Protein AF-A0A9Q1HFE0-F1 (afdb_monomer)

Sequence (131 aa):
MSHVLTLSIISVISVDSGSVIQDVRLVNGTSQSSGRIEVLHKGEWGTVCEDGWNLTDSNVVCRQLGYPTALETYRHAFFGEGSGFIWSNELQCIGNESFLSECKQDESRDPVCNHQQDVGVRCGSKRINVC

Solvent-accessible surface area (backbone atoms only — not comparable to full-atom values): 7628 Å² total; per-residue (Å²): 136,80,87,83,88,90,78,89,82,81,78,79,81,74,76,71,85,60,97,50,53,75,46,76,50,64,42,72,36,97,46,94,50,22,15,21,41,31,38,30,42,96,91,40,66,18,29,30,37,42,65,68,59,50,60,42,48,40,22,14,52,20,37,55,74,67,19,82,30,42,74,47,70,41,50,64,15,72,44,48,63,72,66,80,56,66,47,38,62,27,56,61,43,90,45,80,51,63,41,70,58,71,31,50,70,41,82,91,48,77,61,94,74,58,47,63,30,21,23,24,37,33,34,38,76,58,83,75,78,82,126

pLDDT: mean 86.93, std 16.88, range [33.31, 98.75]

InterPro domains:
  IPR001190 SRCR domain [PF00530] (27-123)
  IPR001190 SRCR domain [PR00258] (24-40)
  IPR001190 SRCR domain [PR00258] (43-54)
  IPR001190 SRCR domain [PR00258] (58-68)
  IPR001190 SRCR domain [PR00258] (89-103)
  IPR001190 SRCR domain [PR00258] (112-124)
  IPR001190 SRCR domain [PS00420] (29-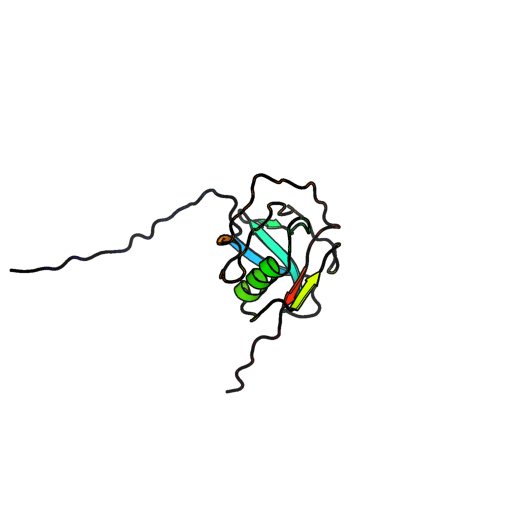66)
  IPR001190 SRCR domain [PS50287] (24-124)
  IPR001190 SRCR domain [SM00202] (24-124)
  IPR036772 SRCR-like domain superfamily [G3DSA:3.10.250.10] (19-130)
  IPR036772 SRCR-like domain superfamily [SSF56487] (22-125)

Radius of gyration: 17.64 Å; Cα contacts (8 Å, |Δi|>4): 279; chains: 1; bounding box: 52×59×27 Å

Secondary structure (DSSP, 8-state):
---------S-------S----EEEEEE-SSTTEEEEEEEETTEEEEEBSSS--HHHHHHHHHHTT-S-EEEEE-TTTT----S-EE-SEEE--S--SSGGGSEEETT------GGGB-EEEEPPP-----

Nearest PDB structures (foldseek):
  9fmu-assembly1_E  TM=9.465E-01  e=1.545E-12  Homo sapiens
  8h7j-assembly1_A  TM=9.502E-01  e=2.964E-12  Sus scrofa
  6k0l-assembly1_A  TM=9.405E-01  e=2.438E-12  Chlorocebus aethiops
  1by2-assembly1_A  TM=8.985E-01  e=2.602E-12  Homo sapiens
  6k0o-assembly2_B  TM=9.441E-01  e=8.975E-12  Homo sapiens

Mean predicted aligned error: 8.62 Å

Foldseek 3Di:
DDDDDDDDDPPPPPPVVDFAFPDWAAPLDPDRQKHFIWTQTPNDIDFEFQVLDDQLLVQLRCLLVVFRGWPDKDWQCPSHFDDDDYHQWHFQHPNPDNHSRPTDTDPVDRDDDDRSGGMMTGGDDRPPPPD

Organism: Holothuria leucospilota (NCBI:txid206669)

Structure (mmCIF, N/CA/C/O backbone):
data_AF-A0A9Q1HFE0-F1
#
_entry.id   AF-A0A9Q1HFE0-F1
#
loop_
_atom_site.group_PDB
_atom_site.id
_atom_site.type_symbol
_atom_site.label_atom_id
_atom_site.label_alt_id
_atom_site.label_comp_id
_atom_site.label_asym_id
_atom_site.label_entity_id
_atom_site.label_seq_id
_atom_site.pdbx_PDB_ins_code
_atom_site.Cartn_x
_atom_site.Cartn_y
_atom_site.Cartn_z
_atom_site.occupancy
_atom_site.B_iso_or_equiv
_atom_site.auth_seq_id
_atom_site.auth_comp_id
_atom_site.auth_asym_id
_atom_site.auth_atom_id
_atom_site.pdbx_PDB_model_num
ATOM 1 N N . MET A 1 1 ? -36.027 43.626 5.681 1.00 44.41 1 MET A N 1
ATOM 2 C CA . MET A 1 1 ? -36.523 42.251 5.466 1.00 44.41 1 MET A CA 1
ATOM 3 C C . MET A 1 1 ? -35.307 41.372 5.243 1.00 44.41 1 MET A C 1
ATOM 5 O O . MET A 1 1 ? -34.478 41.706 4.408 1.00 44.41 1 MET A O 1
ATOM 9 N N . SER A 1 2 ? -35.146 40.388 6.118 1.00 33.31 2 SER A N 1
ATOM 10 C CA . SER A 1 2 ? -33.976 39.522 6.302 1.00 33.31 2 SER A CA 1
ATOM 11 C C . SER A 1 2 ? -33.788 38.486 5.180 1.00 33.31 2 SER A C 1
ATOM 13 O O . SER A 1 2 ? -34.779 38.165 4.540 1.00 33.31 2 SER A O 1
ATOM 15 N N . HIS A 1 3 ? -32.538 37.990 5.035 1.00 41.69 3 HIS A N 1
ATOM 16 C CA . HIS A 1 3 ? -32.019 36.669 4.573 1.00 41.69 3 HIS A CA 1
ATOM 17 C C . HIS A 1 3 ? -32.814 35.856 3.511 1.00 41.69 3 HIS A C 1
ATOM 19 O O . HIS A 1 3 ? -34.029 35.790 3.558 1.00 41.69 3 HIS A O 1
ATOM 25 N N . VAL A 1 4 ? -32.205 35.148 2.542 1.00 47.53 4 VAL A N 1
ATOM 26 C CA . VAL A 1 4 ? -31.279 34.005 2.723 1.00 47.53 4 VAL A CA 1
ATOM 27 C C . VAL A 1 4 ? -30.390 33.766 1.479 1.00 47.53 4 VAL A C 1
ATOM 29 O O . VAL A 1 4 ? -30.822 33.957 0.346 1.00 47.53 4 VAL A O 1
ATOM 32 N N . LEU A 1 5 ? -29.160 33.301 1.729 1.00 44.12 5 LEU A N 1
ATOM 33 C CA . LEU A 1 5 ? -28.203 32.701 0.788 1.00 44.12 5 LEU A CA 1
ATOM 34 C C . LEU A 1 5 ? -28.730 31.387 0.180 1.00 44.12 5 LEU A C 1
ATOM 36 O O . LEU A 1 5 ? -29.346 30.597 0.890 1.00 44.12 5 LEU A O 1
ATOM 40 N N . THR A 1 6 ? -28.356 31.076 -1.065 1.00 55.06 6 THR A N 1
ATOM 41 C CA . THR A 1 6 ? -28.222 29.675 -1.505 1.00 55.06 6 THR A CA 1
ATOM 42 C C . THR A 1 6 ? -26.815 29.446 -2.056 1.00 55.06 6 TH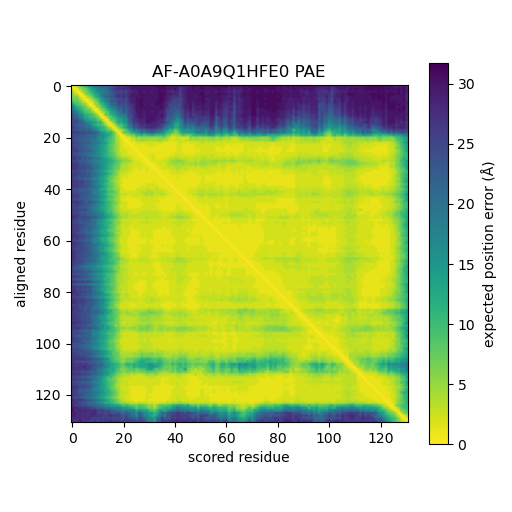R A C 1
ATOM 44 O O . THR A 1 6 ? -26.315 30.210 -2.878 1.00 55.06 6 THR A O 1
ATOM 47 N N . LEU A 1 7 ? -26.159 28.431 -1.495 1.00 42.31 7 LEU A N 1
ATOM 48 C CA . LEU A 1 7 ? -24.783 27.985 -1.705 1.00 42.31 7 LEU A CA 1
ATOM 49 C C . LEU A 1 7 ? -24.823 26.574 -2.321 1.00 42.31 7 LEU A C 1
ATOM 51 O O . LEU A 1 7 ? -25.670 25.777 -1.920 1.00 42.31 7 LEU A O 1
ATOM 55 N N . SER A 1 8 ? -23.833 26.288 -3.181 1.00 50.53 8 SER A N 1
ATOM 56 C CA . SER A 1 8 ? -23.361 24.957 -3.634 1.00 50.53 8 SER A CA 1
ATOM 57 C C . SER A 1 8 ? -24.241 24.277 -4.704 1.00 50.53 8 SER A C 1
ATOM 59 O O . SER A 1 8 ? -25.451 24.218 -4.560 1.00 50.53 8 SER A O 1
ATOM 61 N N . ILE A 1 9 ? -23.760 23.736 -5.832 1.00 55.91 9 ILE A N 1
ATOM 62 C CA . ILE A 1 9 ? -22.604 22.853 -6.070 1.00 55.91 9 ILE A CA 1
ATOM 63 C C . ILE A 1 9 ? -22.325 22.820 -7.594 1.00 55.91 9 ILE A C 1
ATOM 65 O O . ILE A 1 9 ? -23.065 22.188 -8.343 1.00 55.91 9 ILE A O 1
ATOM 69 N N . ILE A 1 10 ? -21.241 23.434 -8.068 1.00 58.56 10 ILE A N 1
ATOM 70 C CA . ILE A 1 10 ? -20.434 22.777 -9.105 1.00 58.56 10 ILE A CA 1
ATOM 71 C C . ILE A 1 10 ? -19.179 22.390 -8.357 1.00 58.56 10 ILE A C 1
ATOM 73 O O . ILE A 1 10 ? -18.370 23.239 -7.986 1.00 58.56 10 ILE A O 1
ATOM 77 N N . SER A 1 11 ? -19.127 21.114 -8.004 1.00 59.22 11 SER A N 1
ATOM 78 C CA . SER A 1 11 ? -18.005 20.469 -7.351 1.00 59.22 11 SER A CA 1
ATOM 79 C C . SER A 1 11 ? -16.721 20.903 -8.047 1.00 59.22 11 SER A C 1
ATOM 81 O O . SER A 1 11 ? -16.585 20.753 -9.261 1.00 59.22 11 SER A O 1
ATOM 83 N N . VAL A 1 12 ? -15.806 21.482 -7.276 1.00 50.84 12 VAL A N 1
ATOM 84 C CA . VAL A 1 12 ? -14.428 21.710 -7.690 1.00 50.84 12 VAL A CA 1
ATOM 85 C C . VAL A 1 12 ? -13.890 20.402 -8.267 1.00 50.84 12 VAL A C 1
ATOM 87 O O . VAL A 1 12 ? -13.732 19.419 -7.548 1.00 50.84 12 VAL A O 1
ATOM 90 N N . ILE A 1 13 ? -13.638 20.352 -9.576 1.00 53.91 13 ILE A N 1
ATOM 91 C CA . ILE A 1 13 ? -12.754 19.323 -10.118 1.00 53.91 13 ILE A CA 1
ATOM 92 C C . ILE A 1 13 ? -11.359 19.805 -9.738 1.00 53.91 13 ILE A C 1
ATOM 94 O O . ILE A 1 13 ? -10.657 20.429 -10.530 1.00 53.91 13 ILE A O 1
ATOM 98 N N . SER A 1 14 ? -10.995 19.614 -8.474 1.00 51.59 14 SER A N 1
ATOM 99 C CA . SER A 1 14 ? -9.604 19.683 -8.069 1.00 51.59 14 SER A CA 1
ATOM 100 C C . SER A 1 14 ? -8.928 18.500 -8.752 1.00 51.59 14 SER A C 1
ATOM 102 O O . SER A 1 14 ? -8.865 17.411 -8.191 1.00 51.59 14 SER A O 1
ATOM 104 N N . VAL A 1 15 ? -8.486 18.679 -10.001 1.00 50.88 15 VAL A N 1
ATOM 105 C CA . VAL A 1 15 ? -7.466 17.804 -10.583 1.00 50.88 15 VAL A CA 1
ATOM 106 C C . VAL A 1 15 ? -6.172 18.185 -9.884 1.00 50.88 15 VAL A C 1
ATOM 108 O O . VAL A 1 15 ? -5.349 18.933 -10.411 1.00 50.88 15 VAL A O 1
ATOM 111 N N . ASP A 1 16 ? -6.051 17.744 -8.635 1.00 50.41 16 ASP A N 1
ATOM 112 C CA . ASP A 1 16 ? -4.780 17.755 -7.945 1.00 50.41 16 ASP A CA 1
ATOM 113 C C . ASP A 1 16 ? -3.858 16.843 -8.753 1.00 50.41 16 ASP A C 1
ATOM 115 O O . ASP A 1 16 ? -4.031 15.629 -8.811 1.00 50.41 16 ASP A O 1
ATOM 119 N N . SER A 1 17 ? -2.938 17.459 -9.493 1.00 54.22 17 SER A N 1
ATOM 120 C CA . SER A 1 17 ? -1.971 16.760 -10.345 1.00 54.22 17 SER A CA 1
ATOM 121 C C . SER A 1 17 ? -0.815 16.175 -9.522 1.00 54.22 17 SER A C 1
ATOM 123 O O . SER A 1 17 ? 0.252 15.896 -10.070 1.00 54.22 17 SER A O 1
ATOM 125 N N . GLY A 1 18 ? -1.020 16.011 -8.212 1.00 57.91 18 GLY A N 1
ATOM 126 C CA . GLY A 1 18 ? -0.109 15.344 -7.302 1.00 57.91 18 GLY A CA 1
ATOM 127 C C . GLY A 1 18 ? -0.003 13.853 -7.604 1.00 57.91 18 GLY A C 1
ATOM 128 O O . GLY A 1 18 ? -0.824 13.253 -8.308 1.00 57.91 18 GLY A O 1
ATOM 129 N N . SER A 1 19 ? 1.046 13.232 -7.075 1.00 65.44 19 SER A N 1
ATOM 130 C CA . SER A 1 19 ? 1.187 11.786 -7.100 1.00 65.44 19 SER A CA 1
ATOM 131 C C . SER A 1 19 ? 0.090 11.179 -6.213 1.00 65.44 19 SER A C 1
ATOM 133 O O . SER A 1 19 ? 0.297 10.992 -5.027 1.00 65.44 19 SER A O 1
ATOM 135 N N . VAL A 1 20 ? -1.131 10.963 -6.708 1.00 82.38 20 VAL A N 1
ATOM 136 C CA . VAL A 1 20 ? -2.243 10.498 -5.853 1.00 82.38 20 VAL A CA 1
ATOM 137 C C . VAL A 1 20 ? -2.532 9.021 -6.101 1.00 82.38 20 VAL A C 1
ATOM 139 O O . VAL A 1 20 ? -2.732 8.605 -7.247 1.00 82.38 20 VAL A O 1
ATOM 142 N N . ILE A 1 21 ? -2.565 8.230 -5.026 1.00 89.38 21 ILE A N 1
ATOM 143 C CA . ILE A 1 21 ? -3.094 6.860 -5.035 1.00 89.38 21 ILE A CA 1
ATOM 144 C C . ILE A 1 21 ? -4.618 6.948 -5.154 1.00 89.38 21 ILE A C 1
ATOM 146 O O . ILE A 1 21 ? -5.280 7.488 -4.276 1.00 89.38 21 ILE A O 1
ATOM 150 N N . GLN A 1 22 ? -5.176 6.434 -6.245 1.00 92.94 22 GLN A N 1
ATOM 151 C CA . GLN A 1 22 ? -6.610 6.514 -6.543 1.00 92.94 22 GLN A CA 1
ATOM 152 C C . GLN A 1 22 ? -7.395 5.358 -5.927 1.00 92.94 22 GLN A C 1
ATOM 154 O O . GLN A 1 22 ? -8.542 5.536 -5.528 1.00 92.94 22 GLN A O 1
ATOM 159 N N . ASP A 1 23 ? -6.788 4.173 -5.868 1.00 96.00 23 ASP A N 1
ATOM 160 C CA . ASP A 1 23 ? -7.430 2.967 -5.353 1.00 96.00 23 ASP A CA 1
ATOM 161 C C . ASP A 1 23 ? -6.391 1.944 -4.876 1.00 96.00 23 ASP A C 1
ATOM 163 O O . ASP A 1 23 ? -5.197 2.080 -5.157 1.00 96.00 23 ASP A O 1
ATOM 167 N N . VAL A 1 24 ? -6.847 0.922 -4.151 1.00 97.69 24 VAL A N 1
ATOM 168 C CA . VAL A 1 24 ? -6.021 -0.153 -3.594 1.00 97.69 24 VAL A CA 1
ATOM 169 C C . VAL A 1 24 ? -6.706 -1.501 -3.796 1.00 97.69 24 VAL A C 1
ATOM 171 O O . VAL A 1 24 ? -7.920 -1.623 -3.647 1.00 97.69 24 VAL A O 1
ATOM 174 N N . ARG A 1 25 ? -5.926 -2.549 -4.072 1.00 98.12 25 ARG A N 1
ATOM 175 C CA . ARG A 1 25 ? -6.408 -3.938 -4.083 1.00 98.12 25 ARG A CA 1
ATOM 176 C C . ARG A 1 25 ? -5.393 -4.902 -3.477 1.00 98.12 25 ARG A C 1
ATOM 178 O O . ARG A 1 25 ? -4.205 -4.600 -3.404 1.00 98.12 25 ARG A O 1
ATOM 185 N N . LEU A 1 26 ? -5.878 -6.080 -3.079 1.00 98.50 26 LEU A N 1
ATOM 186 C CA . LEU A 1 26 ? -5.044 -7.192 -2.619 1.00 98.50 26 LEU A CA 1
ATOM 187 C C . LEU A 1 26 ? -5.014 -8.299 -3.672 1.00 98.50 26 LEU A C 1
ATOM 189 O O . LEU A 1 26 ? -6.063 -8.703 -4.178 1.00 98.50 26 LEU A O 1
ATOM 193 N N . VAL A 1 27 ? -3.819 -8.796 -3.990 1.00 98.50 27 VAL A N 1
ATOM 194 C CA . VAL A 1 27 ? -3.596 -9.824 -5.022 1.00 98.50 27 VAL A CA 1
ATOM 195 C C . VAL A 1 27 ? -2.810 -11.003 -4.442 1.00 98.50 27 VAL A C 1
ATOM 197 O O . VAL A 1 27 ? -2.008 -10.833 -3.530 1.00 98.50 27 VAL A O 1
ATOM 200 N N . ASN A 1 28 ? -3.040 -12.216 -4.959 1.00 97.94 28 ASN A N 1
ATOM 201 C CA . ASN A 1 28 ? -2.330 -13.451 -4.581 1.00 97.94 28 ASN A CA 1
ATOM 202 C C . ASN A 1 28 ? -2.433 -13.871 -3.099 1.00 97.94 28 ASN A C 1
ATOM 204 O O . ASN A 1 28 ? -1.642 -14.684 -2.621 1.00 97.94 28 ASN A O 1
ATOM 208 N N . GLY A 1 29 ? -3.418 -13.358 -2.362 1.00 96.56 29 GLY A N 1
ATOM 209 C CA . GLY A 1 29 ? -3.745 -13.855 -1.029 1.00 96.56 29 GLY A CA 1
ATOM 210 C C . GLY A 1 29 ? -4.545 -15.155 -1.049 1.00 96.56 29 GLY A C 1
ATOM 211 O O . GLY A 1 29 ? -5.226 -15.486 -2.019 1.00 96.56 29 GLY A O 1
ATOM 212 N N . THR A 1 30 ? -4.514 -15.881 0.068 1.00 93.94 30 THR A N 1
ATOM 213 C CA . THR A 1 30 ? -5.356 -17.071 0.289 1.00 93.94 30 THR A CA 1
ATOM 214 C C . THR A 1 30 ? -6.788 -16.720 0.703 1.00 93.94 30 THR A C 1
ATOM 216 O O . THR A 1 30 ? -7.656 -17.590 0.739 1.00 93.94 30 THR A O 1
ATOM 219 N N . SER A 1 31 ? -7.053 -15.451 1.021 1.00 93.94 31 SER A N 1
ATOM 220 C CA . SER A 1 31 ? -8.378 -14.920 1.325 1.00 93.94 31 SER A CA 1
ATOM 221 C C . SER A 1 31 ? -8.535 -13.520 0.732 1.00 93.94 31 SER A C 1
ATOM 223 O O . SER A 1 31 ? -7.566 -12.886 0.335 1.00 93.94 31 SER A O 1
ATOM 225 N N . GLN A 1 32 ? -9.763 -12.995 0.726 1.00 93.50 32 GLN A N 1
ATOM 226 C CA . GLN A 1 32 ? -10.021 -11.611 0.298 1.00 93.50 32 GLN A CA 1
ATOM 227 C C . GLN A 1 32 ? -9.372 -10.567 1.224 1.00 93.50 32 GLN A C 1
ATOM 229 O O . GLN A 1 32 ? -9.229 -9.411 0.847 1.00 93.50 32 GLN A O 1
ATOM 234 N N . SER A 1 33 ? -9.011 -10.965 2.449 1.00 96.75 33 SER A N 1
ATOM 235 C CA . SER A 1 33 ? -8.431 -10.090 3.467 1.00 96.75 33 SER A CA 1
ATOM 236 C C . SER A 1 33 ? -6.910 -10.197 3.535 1.00 96.75 33 SER A C 1
ATOM 238 O O . SER A 1 33 ? -6.327 -9.751 4.519 1.00 96.75 33 SER A O 1
ATOM 240 N N . SER A 1 34 ? -6.256 -10.835 2.568 1.00 98.19 34 SER A N 1
ATOM 241 C CA . SER A 1 34 ? -4.800 -10.896 2.502 1.00 98.19 34 SER A CA 1
ATOM 242 C C . SER A 1 34 ? -4.305 -10.799 1.066 1.00 98.19 34 SER A C 1
ATOM 244 O O . SER A 1 34 ? -5.055 -11.055 0.128 1.00 98.19 34 SER A O 1
ATOM 246 N N . GLY A 1 35 ? -3.046 -10.408 0.892 1.00 98.56 35 GLY A N 1
ATOM 247 C CA . GLY A 1 35 ? -2.393 -10.382 -0.414 1.00 98.56 35 GLY A CA 1
ATOM 248 C C . GLY A 1 35 ? -1.307 -9.320 -0.521 1.00 98.56 35 GLY A C 1
ATOM 249 O O . GLY A 1 35 ? -1.110 -8.517 0.395 1.00 98.56 35 GLY A O 1
ATOM 250 N N . ARG A 1 36 ? -0.616 -9.318 -1.664 1.00 98.75 36 ARG A N 1
ATOM 251 C CA . ARG A 1 36 ? 0.241 -8.217 -2.112 1.00 98.75 36 ARG A CA 1
ATOM 252 C C . ARG A 1 36 ? -0.614 -6.969 -2.283 1.00 98.75 36 ARG A C 1
ATOM 254 O O . ARG A 1 36 ? -1.714 -7.056 -2.831 1.00 98.75 36 ARG A O 1
ATOM 261 N N . ILE A 1 37 ? -0.104 -5.837 -1.821 1.00 98.62 37 ILE A N 1
ATOM 262 C CA . ILE A 1 37 ? -0.757 -4.544 -1.982 1.00 98.62 37 ILE A CA 1
ATOM 263 C C . ILE A 1 37 ? -0.426 -4.021 -3.377 1.00 98.62 37 ILE A C 1
ATOM 265 O O . ILE A 1 37 ? 0.741 -3.896 -3.743 1.00 98.62 37 ILE A O 1
ATOM 269 N N . GLU A 1 38 ? -1.464 -3.700 -4.139 1.00 98.56 38 GLU A N 1
ATOM 270 C CA . GLU A 1 38 ? -1.337 -2.967 -5.392 1.00 98.56 38 GLU A CA 1
ATOM 271 C C . GLU A 1 38 ? -2.131 -1.666 -5.307 1.00 98.56 38 G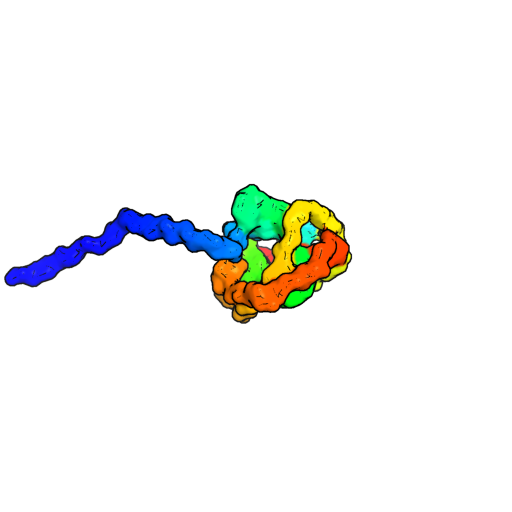LU A C 1
ATOM 273 O O . GLU A 1 38 ? -3.237 -1.640 -4.759 1.00 98.56 38 GLU A O 1
ATOM 278 N N . VAL A 1 39 ? -1.560 -0.594 -5.852 1.00 97.44 39 VAL A N 1
ATOM 279 C CA . VAL A 1 39 ? -2.136 0.754 -5.861 1.00 97.44 39 VAL A CA 1
ATOM 280 C C . VAL A 1 39 ? -2.434 1.186 -7.290 1.00 97.44 39 VAL A C 1
ATOM 282 O O . VAL A 1 39 ? -1.665 0.903 -8.211 1.00 97.44 39 VAL A O 1
ATOM 285 N N . LEU A 1 40 ? -3.558 1.872 -7.481 1.00 95.94 40 LEU A N 1
ATOM 286 C CA . LEU A 1 40 ? -3.910 2.493 -8.751 1.00 95.94 40 LEU A CA 1
ATOM 287 C C . LEU A 1 40 ? -3.353 3.917 -8.772 1.00 95.94 40 LEU A C 1
ATOM 289 O O . LEU A 1 40 ? -3.769 4.760 -7.978 1.00 95.94 40 LEU A O 1
ATOM 293 N N . HIS A 1 41 ? -2.447 4.208 -9.698 1.00 92.38 41 HIS A N 1
ATOM 294 C CA . HIS A 1 41 ? -1.904 5.545 -9.903 1.00 92.38 41 HIS A CA 1
ATOM 295 C C . HIS A 1 41 ? -1.937 5.892 -11.390 1.00 92.38 41 HIS A C 1
ATOM 297 O O . HIS A 1 41 ? -1.497 5.112 -12.226 1.00 92.38 41 HIS A O 1
ATOM 303 N N . LYS A 1 42 ? -2.498 7.060 -11.737 1.00 91.12 42 LYS A N 1
ATOM 304 C CA . LYS A 1 42 ? -2.631 7.532 -13.133 1.00 91.12 42 LYS A CA 1
ATOM 305 C C . LYS A 1 42 ? -3.275 6.503 -14.083 1.00 91.12 42 LYS A C 1
ATOM 307 O O . LYS A 1 42 ? -2.972 6.472 -15.270 1.00 91.12 42 LYS A O 1
ATOM 312 N N . GLY A 1 43 ? -4.207 5.700 -13.567 1.00 92.69 43 GLY A N 1
ATOM 313 C CA . GLY A 1 43 ? -4.923 4.682 -14.342 1.00 92.69 43 GLY A CA 1
ATOM 314 C C . GLY A 1 43 ? -4.175 3.358 -14.522 1.00 92.69 43 GLY A C 1
ATOM 315 O O . GLY A 1 43 ? -4.718 2.451 -15.149 1.00 92.69 43 GLY A O 1
ATOM 316 N N . GLU A 1 44 ? -2.979 3.213 -13.951 1.00 96.00 44 GLU A N 1
ATOM 317 C CA . GLU A 1 44 ? -2.195 1.980 -13.986 1.00 96.00 44 GLU A CA 1
ATOM 318 C C . GLU A 1 44 ? -2.119 1.351 -12.594 1.00 96.00 44 GLU A C 1
ATOM 320 O O . GLU A 1 44 ? -2.063 2.051 -11.581 1.00 96.00 44 GLU A O 1
ATOM 325 N N . TRP A 1 45 ? -2.136 0.020 -12.539 1.00 97.94 45 TRP A N 1
ATOM 326 C CA . TRP A 1 45 ? -1.888 -0.724 -11.306 1.00 97.94 45 TRP A CA 1
ATOM 327 C C . TRP A 1 45 ? -0.394 -0.986 -11.162 1.00 97.94 45 TRP A C 1
ATOM 329 O O . TRP A 1 45 ? 0.252 -1.426 -12.114 1.00 97.94 45 TRP A O 1
ATOM 339 N N . GLY A 1 46 ? 0.125 -0.749 -9.966 1.00 97.56 46 GLY A N 1
ATOM 340 C CA . GLY A 1 46 ? 1.508 -1.028 -9.601 1.00 97.56 46 GLY A CA 1
ATOM 341 C C . GLY A 1 46 ? 1.599 -1.591 -8.194 1.00 97.56 46 GLY A C 1
ATOM 342 O O . GLY A 1 46 ? 0.600 -1.673 -7.473 1.00 97.56 46 GLY A O 1
ATOM 343 N N . THR A 1 47 ? 2.797 -2.003 -7.810 1.00 98.06 47 THR A N 1
ATOM 344 C CA . THR A 1 47 ? 3.075 -2.563 -6.485 1.00 98.06 47 THR A CA 1
ATOM 345 C C . THR A 1 47 ? 3.601 -1.486 -5.547 1.00 98.06 47 THR A C 1
ATOM 347 O O . THR A 1 47 ? 3.728 -0.324 -5.928 1.00 98.06 47 THR A O 1
ATOM 350 N N . VAL A 1 48 ? 3.870 -1.848 -4.297 1.00 97.06 48 VAL A N 1
ATOM 351 C CA . VAL A 1 48 ? 4.352 -0.923 -3.271 1.00 97.06 48 VAL A CA 1
ATOM 352 C C . VAL A 1 48 ? 5.663 -1.450 -2.707 1.00 97.06 48 VAL A C 1
ATOM 354 O O . VAL A 1 48 ? 5.757 -2.637 -2.391 1.00 97.06 48 VAL A O 1
ATOM 357 N N . CYS A 1 49 ? 6.661 -0.576 -2.586 1.00 96.44 49 CYS A N 1
ATOM 358 C CA . CYS A 1 49 ? 7.953 -0.931 -2.014 1.00 96.44 49 CYS A CA 1
ATOM 359 C C . CYS A 1 49 ? 7.879 -1.116 -0.492 1.00 96.44 49 CYS A C 1
ATOM 361 O O . CYS A 1 49 ? 7.104 -0.457 0.195 1.00 96.44 49 CYS A O 1
ATOM 363 N N . GLU A 1 50 ? 8.721 -1.993 0.054 1.00 96.06 50 GLU A N 1
ATOM 364 C CA . GLU A 1 50 ? 8.824 -2.198 1.498 1.00 96.06 50 GLU A CA 1
ATOM 365 C C . GLU A 1 50 ? 9.591 -1.110 2.256 1.00 96.06 50 GLU A C 1
ATOM 367 O O . GLU A 1 50 ? 9.427 -1.005 3.475 1.00 96.06 50 GLU A O 1
ATOM 372 N N . ASP A 1 51 ? 10.424 -0.316 1.580 1.00 93.44 51 ASP A N 1
ATOM 373 C CA . ASP A 1 51 ? 11.139 0.789 2.221 1.00 93.44 51 ASP A CA 1
ATOM 374 C C . ASP A 1 51 ? 10.146 1.877 2.656 1.00 93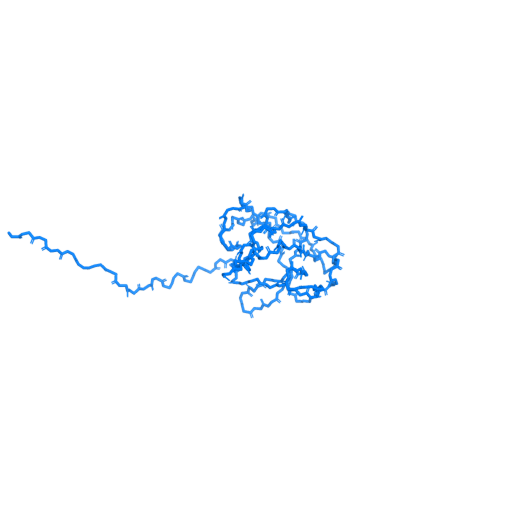.44 51 ASP A C 1
ATOM 376 O O . ASP A 1 51 ? 9.246 2.250 1.909 1.00 93.44 51 ASP A O 1
ATOM 380 N N . GLY A 1 52 ? 10.239 2.321 3.910 1.00 90.56 52 GLY A N 1
ATOM 381 C CA . GLY A 1 52 ? 9.279 3.261 4.507 1.00 90.56 52 GLY A CA 1
ATOM 382 C C . GLY A 1 52 ? 7.899 2.673 4.851 1.00 90.56 52 GLY A C 1
ATOM 383 O O . GLY A 1 52 ? 7.228 3.194 5.739 1.00 90.56 52 GLY A O 1
ATOM 384 N N . TRP A 1 53 ? 7.493 1.551 4.246 1.00 95.31 53 TRP A N 1
ATOM 385 C CA . TRP A 1 53 ? 6.184 0.937 4.493 1.00 95.31 53 TRP A CA 1
ATOM 386 C C . TRP A 1 53 ? 6.093 0.274 5.869 1.00 95.31 53 TRP A C 1
ATOM 388 O O . TRP A 1 53 ? 6.965 -0.509 6.262 1.00 95.31 53 TRP A O 1
ATOM 398 N N . ASN A 1 54 ? 5.012 0.519 6.608 1.00 94.56 54 ASN A N 1
ATOM 399 C CA . ASN A 1 54 ? 4.822 0.003 7.961 1.00 94.56 54 ASN A CA 1
ATOM 400 C C . ASN A 1 54 ? 3.373 -0.469 8.245 1.00 94.56 54 ASN A C 1
ATOM 402 O O . ASN A 1 54 ? 2.496 -0.515 7.374 1.00 94.56 54 ASN A O 1
ATOM 406 N N . LEU A 1 55 ? 3.126 -0.917 9.485 1.00 96.94 55 LEU A N 1
ATOM 407 C CA . LEU A 1 55 ? 1.818 -1.446 9.897 1.00 96.94 55 LEU A CA 1
ATOM 408 C C . LEU A 1 55 ? 0.731 -0.356 9.932 1.00 96.94 55 LEU A C 1
ATOM 410 O O . LEU A 1 55 ? -0.441 -0.662 9.725 1.00 96.94 55 LEU A O 1
ATOM 414 N N . THR A 1 56 ? 1.099 0.903 10.170 1.00 97.62 56 THR A N 1
ATOM 415 C CA . THR A 1 56 ? 0.180 2.048 10.148 1.00 97.62 56 THR A CA 1
ATOM 416 C C . THR A 1 56 ? -0.342 2.299 8.736 1.00 97.62 56 THR A C 1
ATOM 418 O O . THR A 1 56 ? -1.552 2.414 8.558 1.00 97.62 56 THR A O 1
ATOM 421 N N . ASP A 1 57 ? 0.520 2.249 7.720 1.00 96.88 57 ASP A N 1
ATOM 422 C CA . ASP A 1 57 ? 0.101 2.368 6.312 1.00 96.88 57 ASP A CA 1
ATOM 423 C C . ASP A 1 57 ? -0.792 1.186 5.911 1.00 96.88 57 ASP A C 1
ATOM 425 O O . ASP A 1 57 ? -1.855 1.332 5.304 1.00 96.88 57 ASP A O 1
ATOM 429 N N . SER A 1 58 ? -0.411 -0.011 6.365 1.00 97.56 58 SER A N 1
ATOM 430 C CA . SER A 1 58 ? -1.194 -1.233 6.168 1.00 97.56 58 SER A CA 1
ATOM 431 C C . SER A 1 58 ? -2.580 -1.148 6.828 1.00 97.56 58 SER A C 1
ATOM 433 O O . SER A 1 58 ? -3.557 -1.674 6.289 1.00 97.56 58 SER A O 1
ATOM 435 N N . ASN A 1 59 ? -2.703 -0.472 7.977 1.00 97.50 59 ASN A N 1
ATOM 436 C CA . ASN A 1 59 ? -3.993 -0.229 8.627 1.00 97.50 59 ASN A CA 1
ATOM 437 C C . ASN A 1 59 ? -4.906 0.639 7.759 1.00 97.50 59 ASN A C 1
ATOM 439 O O . ASN A 1 59 ? -6.092 0.319 7.643 1.00 97.50 59 ASN A O 1
ATOM 443 N N . VAL A 1 60 ? -4.365 1.686 7.131 1.00 97.69 60 VAL A N 1
ATOM 444 C CA . VAL A 1 60 ? -5.123 2.536 6.203 1.00 97.69 60 VAL A CA 1
ATOM 445 C C . VAL A 1 60 ? -5.581 1.721 4.992 1.00 97.69 60 VAL A C 1
ATOM 447 O O . VAL A 1 60 ? -6.766 1.757 4.671 1.00 97.69 60 VAL A O 1
ATOM 450 N N . VAL A 1 61 ? -4.716 0.876 4.408 1.00 97.69 61 VAL A N 1
ATOM 451 C CA . VAL A 1 61 ? -5.106 -0.069 3.335 1.00 97.69 61 VAL A CA 1
ATOM 452 C C . VAL A 1 61 ? -6.284 -0.945 3.754 1.00 97.69 61 VAL A C 1
ATOM 454 O O . VAL A 1 61 ? -7.291 -1.037 3.050 1.00 97.69 61 VAL A O 1
ATOM 457 N N . CYS A 1 62 ? -6.187 -1.594 4.915 1.00 97.62 62 CYS A N 1
ATOM 458 C CA . CYS A 1 62 ? -7.244 -2.482 5.380 1.00 97.62 62 CYS A CA 1
ATOM 459 C C . CYS A 1 62 ? -8.562 -1.734 5.604 1.00 97.62 62 CYS A C 1
ATOM 461 O O . CYS A 1 62 ? -9.612 -2.236 5.201 1.00 97.62 62 CYS A O 1
ATOM 463 N N . ARG A 1 63 ? -8.517 -0.531 6.186 1.00 96.00 63 ARG A N 1
ATOM 464 C CA . ARG A 1 63 ? -9.701 0.315 6.381 1.00 96.00 63 ARG A CA 1
ATOM 465 C C . ARG A 1 63 ? -10.319 0.759 5.064 1.00 96.00 63 ARG A C 1
ATOM 467 O O . ARG A 1 63 ? -11.535 0.637 4.919 1.00 96.00 63 ARG A O 1
ATOM 474 N N . GLN A 1 64 ? -9.499 1.185 4.107 1.00 96.62 64 GLN A N 1
ATOM 475 C CA . GLN A 1 64 ? -9.931 1.568 2.764 1.00 96.62 64 GLN A CA 1
ATOM 476 C C . GLN A 1 64 ? -10.671 0.414 2.061 1.00 96.62 64 GLN A C 1
ATOM 478 O O . GLN A 1 64 ? -11.692 0.625 1.415 1.00 96.62 64 GLN A O 1
ATOM 483 N N . LEU A 1 65 ? -10.234 -0.833 2.275 1.00 96.38 65 LEU A N 1
ATOM 484 C CA . LEU A 1 65 ? -10.875 -2.055 1.761 1.00 96.38 65 LEU A CA 1
ATOM 485 C C . LEU A 1 65 ? -12.086 -2.542 2.598 1.00 96.38 65 LEU A C 1
ATOM 487 O O . LEU A 1 65 ? -12.696 -3.591 2.330 1.00 96.38 65 LEU A O 1
ATOM 491 N N . GLY A 1 66 ? -12.457 -1.794 3.640 1.00 95.44 66 GLY A N 1
ATOM 492 C CA . GLY A 1 66 ? -13.584 -2.084 4.526 1.00 95.44 66 GLY A CA 1
ATOM 493 C C . GLY A 1 66 ? -13.310 -3.168 5.573 1.00 95.44 66 GLY A C 1
ATOM 494 O O . GLY A 1 66 ? -14.251 -3.799 6.060 1.00 95.44 66 GLY A O 1
ATOM 495 N N . TYR A 1 67 ? -12.046 -3.433 5.894 1.00 95.69 67 TYR A N 1
ATOM 496 C CA . TYR A 1 67 ? -11.630 -4.262 7.026 1.00 95.69 67 TYR A CA 1
ATOM 497 C C . TYR A 1 67 ? -11.324 -3.390 8.254 1.00 95.69 67 TYR A C 1
ATOM 499 O O . TYR A 1 67 ? -10.924 -2.239 8.115 1.00 95.69 67 TYR A O 1
ATOM 507 N N . PRO A 1 68 ? -11.489 -3.907 9.484 1.00 93.62 68 PRO A N 1
ATOM 508 C CA . PRO A 1 68 ? -11.348 -3.084 10.686 1.00 93.62 68 PRO A CA 1
ATOM 509 C C . PRO A 1 68 ? -9.905 -2.653 10.987 1.00 93.62 68 PRO A C 1
ATOM 511 O O . PRO A 1 68 ? -9.706 -1.602 11.587 1.00 93.62 68 PRO A O 1
ATOM 514 N N . THR A 1 69 ? -8.914 -3.478 10.640 1.00 95.56 69 THR A N 1
ATOM 515 C CA . THR A 1 69 ? -7.498 -3.262 10.978 1.00 95.56 69 THR A CA 1
ATOM 516 C C . THR A 1 69 ? -6.607 -4.146 10.108 1.00 95.56 69 THR A C 1
ATOM 518 O O . THR A 1 69 ? -7.056 -5.198 9.643 1.00 95.56 69 THR A O 1
ATOM 521 N N . ALA A 1 70 ? -5.343 -3.770 9.938 1.00 97.19 70 ALA A N 1
ATOM 522 C CA . ALA A 1 70 ? -4.275 -4.694 9.582 1.00 97.19 70 ALA A CA 1
ATOM 523 C C . ALA A 1 70 ? -3.875 -5.516 10.809 1.00 97.19 70 ALA A C 1
ATOM 525 O O . ALA A 1 70 ? -3.823 -5.007 11.929 1.00 97.19 70 ALA A O 1
ATOM 526 N N . LEU A 1 71 ? -3.628 -6.803 10.594 1.00 97.06 71 LEU A N 1
ATOM 527 C CA . LEU A 1 71 ? -3.063 -7.703 11.595 1.00 97.06 71 LEU A CA 1
ATOM 528 C C . LEU A 1 71 ? -1.566 -7.896 11.376 1.00 97.06 71 LEU A C 1
ATOM 530 O O . LEU A 1 71 ? -0.839 -8.139 12.333 1.00 97.06 71 LEU A O 1
ATOM 534 N N . GLU A 1 72 ? -1.123 -7.836 10.121 1.00 97.31 72 GLU A N 1
ATOM 535 C CA . GLU A 1 72 ? 0.242 -8.181 9.743 1.00 97.31 72 GLU A CA 1
ATOM 536 C C . GLU A 1 72 ? 0.616 -7.548 8.403 1.00 97.31 72 GLU A C 1
ATOM 538 O O . GLU A 1 72 ? -0.212 -7.500 7.490 1.00 97.31 72 GLU A O 1
ATOM 543 N N . THR A 1 73 ? 1.868 -7.108 8.288 1.00 98.06 73 THR A N 1
ATOM 544 C CA . THR A 1 73 ? 2.478 -6.604 7.053 1.00 98.06 73 THR A CA 1
ATOM 545 C C . THR A 1 73 ? 3.544 -7.593 6.611 1.00 98.06 73 THR A C 1
ATOM 547 O O . THR A 1 73 ? 4.405 -7.975 7.402 1.00 98.06 73 THR A O 1
ATOM 550 N N . TYR A 1 74 ? 3.499 -7.987 5.346 1.00 98.19 74 TYR A N 1
ATOM 551 C CA . TYR A 1 74 ? 4.460 -8.896 4.742 1.00 98.19 74 TYR A CA 1
ATOM 552 C C . TYR A 1 74 ? 5.413 -8.133 3.826 1.00 98.19 74 TYR A C 1
ATOM 554 O O . TYR A 1 74 ? 5.040 -7.135 3.214 1.00 98.19 74 TYR A O 1
ATOM 562 N N . ARG A 1 75 ? 6.645 -8.627 3.757 1.00 98.00 75 ARG A N 1
ATOM 563 C CA . ARG A 1 75 ? 7.791 -8.037 3.058 1.00 98.00 75 ARG A CA 1
ATOM 564 C C . ARG A 1 75 ? 8.404 -9.064 2.110 1.00 98.00 75 ARG A C 1
ATOM 566 O O . ARG A 1 75 ? 7.981 -10.223 2.130 1.00 98.00 75 ARG A O 1
ATOM 573 N N . HIS A 1 76 ? 9.417 -8.665 1.350 1.00 97.88 76 HIS A N 1
ATOM 574 C CA . HIS A 1 76 ? 10.174 -9.557 0.471 1.00 97.88 76 HIS A CA 1
ATOM 575 C C . HIS A 1 76 ? 9.295 -10.365 -0.506 1.00 97.88 76 HIS A C 1
ATOM 577 O O . HIS A 1 76 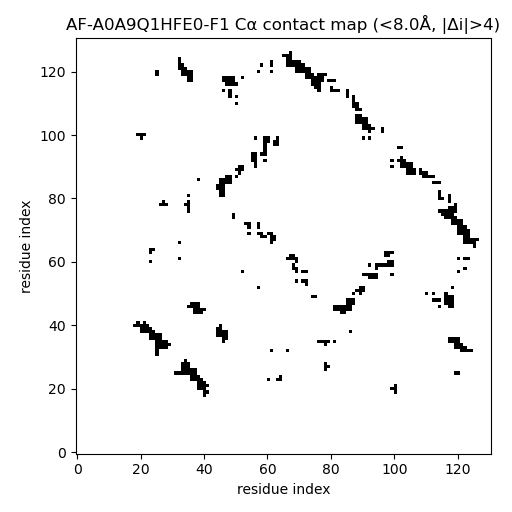? 9.463 -11.580 -0.635 1.00 97.88 76 HIS A O 1
ATOM 583 N N . ALA A 1 77 ? 8.289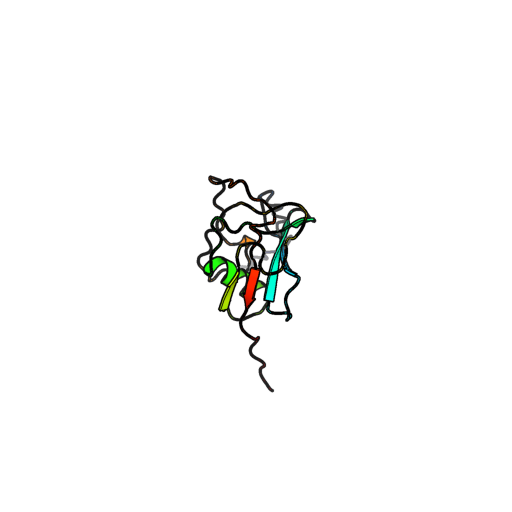 -9.724 -1.116 1.00 98.00 77 ALA A N 1
ATOM 584 C CA . ALA A 1 77 ? 7.378 -10.354 -2.072 1.00 98.00 77 ALA A CA 1
ATOM 585 C C . ALA A 1 77 ? 6.716 -11.647 -1.552 1.00 98.00 77 ALA A C 1
ATOM 587 O O . ALA A 1 77 ? 6.546 -12.617 -2.290 1.00 98.00 77 ALA A O 1
ATOM 588 N N . PHE A 1 78 ? 6.316 -11.682 -0.274 1.00 98.56 78 PHE A N 1
ATOM 589 C CA . PHE A 1 78 ? 5.720 -12.869 0.362 1.00 98.56 78 PHE A CA 1
ATOM 590 C C . PHE A 1 78 ? 4.529 -13.467 -0.413 1.00 98.56 78 PHE A C 1
ATOM 592 O O . PHE A 1 78 ? 4.383 -14.685 -0.489 1.00 98.56 78 PHE A O 1
ATOM 599 N N . PHE A 1 79 ? 3.682 -12.622 -1.011 1.00 98.44 79 PHE A N 1
ATOM 600 C CA . PHE A 1 79 ? 2.553 -13.045 -1.860 1.00 98.44 79 PHE A CA 1
ATOM 601 C C . PHE A 1 79 ? 2.935 -13.159 -3.352 1.00 98.44 79 PHE A C 1
ATOM 603 O O . PHE A 1 79 ? 2.083 -13.116 -4.244 1.00 98.44 79 PHE A O 1
ATOM 610 N N . GLY A 1 80 ? 4.227 -13.305 -3.631 1.00 98.44 80 GLY A N 1
ATOM 611 C CA . GLY A 1 80 ?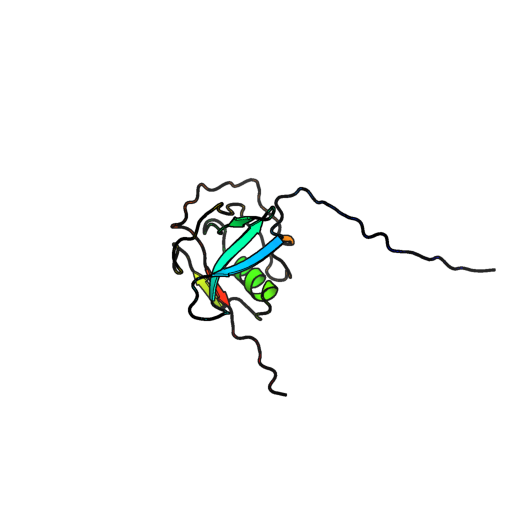 4.822 -13.266 -4.957 1.00 98.44 80 GLY A CA 1
ATOM 612 C C . GLY A 1 80 ? 5.064 -11.845 -5.460 1.00 98.44 80 GLY A C 1
ATOM 613 O O . GLY A 1 80 ? 4.405 -10.890 -5.040 1.00 98.44 80 GLY A O 1
ATOM 614 N N . GLU A 1 81 ? 5.992 -11.743 -6.402 1.00 98.56 81 GLU A N 1
ATOM 615 C CA . GLU A 1 81 ? 6.314 -10.518 -7.134 1.00 98.56 81 GLU A CA 1
ATOM 616 C C . GLU A 1 81 ? 5.114 -10.067 -7.980 1.00 98.56 81 GLU A C 1
ATOM 618 O O . GLU A 1 81 ? 4.352 -10.889 -8.508 1.00 98.56 81 GLU A O 1
ATOM 623 N N . GLY A 1 82 ? 4.906 -8.757 -8.068 1.00 97.88 82 GLY A N 1
ATOM 624 C CA . GLY A 1 82 ? 4.002 -8.157 -9.035 1.00 97.88 82 GLY A CA 1
ATOM 625 C C . GLY A 1 82 ? 4.725 -7.742 -10.313 1.00 97.88 82 GLY A C 1
ATOM 626 O O . GLY A 1 82 ? 5.732 -8.320 -10.716 1.00 97.88 82 GLY A O 1
ATOM 627 N N . SER A 1 83 ? 4.150 -6.760 -10.994 1.00 96.94 83 SER A N 1
ATOM 628 C CA . SER A 1 83 ? 4.655 -6.234 -12.260 1.00 96.94 83 SER A CA 1
ATOM 629 C C . SER A 1 83 ? 4.218 -4.784 -12.426 1.00 96.94 83 SER A C 1
ATOM 631 O O . SER A 1 83 ? 3.170 -4.410 -11.898 1.00 96.94 83 SER A O 1
ATOM 633 N N . GLY A 1 84 ? 4.932 -4.014 -13.244 1.00 95.56 84 GLY A N 1
ATOM 634 C CA . GLY A 1 84 ? 4.574 -2.631 -13.562 1.00 95.56 84 GLY A CA 1
ATOM 635 C C . GLY A 1 84 ? 5.406 -1.637 -12.762 1.00 95.56 84 GLY A C 1
ATOM 636 O O . GLY A 1 84 ? 6.566 -1.908 -12.458 1.00 95.56 84 GLY A O 1
ATOM 637 N N . PHE A 1 85 ? 4.841 -0.467 -12.463 1.00 95.88 85 PHE A N 1
ATOM 638 C CA . PHE A 1 85 ? 5.537 0.507 -11.624 1.00 95.88 85 PHE A CA 1
ATOM 639 C C . PHE A 1 85 ? 5.539 0.057 -10.157 1.00 95.88 85 PHE A C 1
ATOM 641 O O . PHE A 1 85 ? 4.656 -0.682 -9.715 1.00 95.88 85 PHE A O 1
ATOM 648 N N . ILE A 1 86 ? 6.521 0.545 -9.402 1.00 95.88 86 ILE A N 1
ATOM 649 C CA . ILE A 1 86 ? 6.615 0.352 -7.956 1.00 95.88 86 ILE A CA 1
ATOM 650 C C . ILE A 1 86 ? 6.409 1.716 -7.308 1.00 95.88 86 ILE A C 1
ATOM 652 O O . ILE A 1 86 ? 7.127 2.666 -7.608 1.00 95.88 86 ILE A O 1
ATOM 656 N N . TRP A 1 87 ? 5.417 1.821 -6.433 1.00 93.81 87 TRP A N 1
ATOM 657 C CA . TRP A 1 87 ? 5.222 2.986 -5.586 1.00 93.81 87 TRP A CA 1
ATOM 658 C C . TRP A 1 87 ? 6.304 3.006 -4.500 1.00 93.81 87 TRP A C 1
ATOM 660 O O . TRP A 1 87 ? 6.285 2.172 -3.591 1.00 93.81 87 TRP A O 1
ATOM 670 N N . SER A 1 88 ? 7.257 3.932 -4.624 1.00 91.00 88 SER A N 1
ATOM 671 C CA . SER A 1 88 ? 8.426 4.074 -3.741 1.00 91.00 88 SER A CA 1
ATOM 672 C C . SER A 1 88 ? 8.318 5.233 -2.744 1.00 91.00 88 SER A C 1
ATOM 674 O O . SER A 1 88 ? 9.082 5.264 -1.783 1.00 91.00 88 SER A O 1
ATOM 676 N N . ASN A 1 89 ? 7.373 6.163 -2.928 1.00 88.38 89 ASN A N 1
ATOM 677 C CA . ASN A 1 89 ? 7.212 7.301 -2.022 1.00 88.38 89 ASN A CA 1
ATOM 678 C C . ASN A 1 89 ? 6.755 6.827 -0.637 1.00 88.38 89 ASN A C 1
ATOM 680 O O . ASN A 1 89 ? 5.707 6.182 -0.507 1.00 88.38 89 ASN A O 1
ATOM 684 N N . GLU A 1 90 ? 7.506 7.211 0.396 1.00 88.88 90 GLU A N 1
ATOM 685 C CA . GLU A 1 90 ? 7.166 6.912 1.786 1.00 88.88 90 GLU A CA 1
ATOM 686 C C . GLU A 1 90 ? 5.853 7.617 2.162 1.00 88.88 90 GLU A C 1
ATOM 688 O O . GLU A 1 90 ? 5.693 8.831 1.993 1.00 88.88 90 GLU A O 1
ATOM 693 N N . LEU A 1 91 ? 4.896 6.838 2.672 1.00 91.12 91 LEU A N 1
ATOM 694 C CA . LEU A 1 91 ? 3.649 7.355 3.220 1.00 91.12 91 LEU A CA 1
ATOM 695 C C . LEU A 1 91 ? 3.816 7.528 4.729 1.00 91.12 91 LEU A C 1
ATOM 697 O O . LEU A 1 91 ? 4.142 6.592 5.449 1.00 91.12 91 LEU A O 1
ATOM 701 N N . GLN A 1 92 ? 3.581 8.739 5.218 1.00 91.25 92 GLN A N 1
ATOM 702 C CA . GLN A 1 92 ? 3.622 9.077 6.639 1.00 91.25 92 GLN A CA 1
ATOM 703 C C . GLN A 1 92 ? 2.198 9.061 7.205 1.00 91.25 92 GLN A C 1
ATOM 705 O O . GLN A 1 92 ? 1.709 10.081 7.697 1.00 91.25 92 GLN A O 1
ATOM 710 N N . CYS A 1 93 ? 1.507 7.921 7.082 1.00 94.31 93 CYS A N 1
ATOM 711 C CA . CYS A 1 93 ? 0.159 7.767 7.623 1.00 94.31 93 CYS A CA 1
ATOM 712 C C . CYS A 1 93 ? 0.170 7.859 9.161 1.00 94.31 93 CYS A C 1
ATOM 714 O O . CYS A 1 93 ? 1.055 7.330 9.838 1.00 94.31 93 CYS A O 1
ATOM 716 N N . ILE A 1 94 ? -0.859 8.480 9.732 1.00 93.75 94 ILE A N 1
ATOM 717 C CA . ILE A 1 94 ? -1.116 8.544 11.178 1.00 93.75 94 ILE A CA 1
ATOM 718 C C . ILE A 1 94 ? -1.920 7.308 11.630 1.00 93.75 94 ILE A C 1
ATOM 720 O O . ILE A 1 94 ? -1.851 6.899 12.791 1.00 93.75 94 ILE A O 1
ATOM 724 N N . GLY A 1 95 ? -2.655 6.676 10.709 1.00 88.69 95 GLY A N 1
ATOM 725 C CA . GLY A 1 95 ? -3.405 5.429 10.883 1.00 88.69 95 GLY A CA 1
ATOM 726 C C . GLY A 1 95 ? -4.916 5.605 11.051 1.00 88.69 95 GLY A C 1
ATOM 727 O O . GLY A 1 95 ? -5.636 4.619 11.241 1.00 88.69 95 GLY A O 1
ATOM 728 N N . ASN A 1 96 ? -5.417 6.840 11.021 1.00 91.44 96 ASN A N 1
ATOM 729 C CA . ASN A 1 96 ? -6.844 7.154 11.125 1.00 91.44 96 ASN A CA 1
ATOM 730 C C . ASN A 1 96 ? -7.455 7.643 9.804 1.00 91.44 96 ASN A C 1
ATOM 732 O O . ASN A 1 96 ? -8.675 7.827 9.750 1.00 91.44 96 ASN A O 1
ATOM 736 N N . GLU A 1 97 ? -6.626 7.803 8.775 1.00 95.38 97 GLU A N 1
ATOM 737 C CA . GLU A 1 97 ? -7.012 8.108 7.407 1.00 95.38 97 GLU A CA 1
ATOM 738 C C . GLU A 1 97 ? -7.980 7.051 6.865 1.00 95.38 97 GLU A C 1
ATOM 740 O O . GLU A 1 97 ? -7.968 5.875 7.255 1.00 95.38 97 GLU A O 1
ATOM 745 N N . SER A 1 98 ? -8.859 7.487 5.968 1.00 93.19 98 SER A N 1
ATOM 746 C CA . SER A 1 98 ? -9.792 6.594 5.279 1.00 93.19 98 SER A CA 1
ATOM 747 C C . SER A 1 98 ? -9.204 6.059 3.976 1.00 93.19 98 SER A C 1
ATOM 749 O O . SER A 1 98 ? -9.582 4.967 3.553 1.00 93.19 98 SER A O 1
ATOM 751 N N . PHE A 1 99 ? -8.274 6.804 3.372 1.00 94.56 99 PHE A N 1
ATOM 752 C CA . PHE A 1 99 ? -7.635 6.469 2.103 1.00 94.56 99 PHE A CA 1
ATOM 753 C C . PHE A 1 99 ? -6.131 6.743 2.156 1.00 94.56 99 PHE A C 1
ATOM 755 O O . PHE A 1 99 ? -5.702 7.715 2.774 1.00 94.56 99 PHE A O 1
ATOM 762 N N . LEU A 1 100 ? -5.326 5.948 1.441 1.00 94.50 100 LEU A N 1
ATOM 763 C CA . LEU A 1 100 ? -3.881 6.199 1.328 1.00 94.50 100 LEU A CA 1
ATOM 764 C C . LEU A 1 100 ? -3.551 7.570 0.721 1.00 94.50 100 LEU A C 1
ATOM 766 O O . LEU A 1 100 ? -2.521 8.149 1.051 1.00 94.50 100 LEU A O 1
ATOM 770 N N . SER A 1 101 ? -4.425 8.112 -0.132 1.00 92.50 101 SER A N 1
ATOM 771 C CA . SER A 1 101 ? -4.280 9.457 -0.702 1.00 92.50 101 SER A CA 1
ATOM 772 C C . SER A 1 101 ? -4.302 10.579 0.336 1.00 92.50 101 SER A C 1
ATOM 774 O O . SER A 1 101 ? -3.879 11.688 0.030 1.00 92.50 101 SER A O 1
ATOM 776 N N . GLU A 1 102 ? -4.834 10.322 1.533 1.00 93.38 102 GLU A N 1
ATOM 777 C CA . GLU A 1 102 ? -4.890 11.295 2.630 1.00 93.38 102 GLU A CA 1
ATOM 778 C C . GLU A 1 102 ? -3.611 11.284 3.477 1.00 93.38 102 GLU A C 1
ATOM 780 O O . GLU A 1 102 ? -3.368 12.227 4.231 1.00 93.38 102 GLU A O 1
ATOM 785 N N . CYS A 1 103 ? -2.785 10.240 3.352 1.00 93.00 103 CYS A N 1
ATOM 786 C CA . CYS A 1 103 ? -1.510 10.179 4.044 1.00 93.00 103 CYS A CA 1
ATOM 787 C C . CYS A 1 103 ? -0.537 11.187 3.436 1.00 93.00 103 CYS A C 1
ATOM 789 O O . CYS A 1 103 ? -0.419 11.327 2.215 1.00 93.00 103 CYS A O 1
ATOM 791 N N . LYS A 1 104 ? 0.216 11.870 4.300 1.00 91.56 104 LYS A N 1
ATOM 792 C CA . LYS A 1 104 ? 1.286 12.756 3.850 1.00 91.56 104 LYS A CA 1
ATOM 793 C C . LYS A 1 104 ? 2.346 11.932 3.119 1.00 91.56 104 LYS A C 1
ATOM 795 O O . LYS A 1 104 ? 2.838 10.947 3.661 1.00 91.56 104 LYS A O 1
ATOM 800 N N . GLN A 1 105 ? 2.720 12.366 1.924 1.00 88.44 105 GLN A N 1
ATOM 801 C CA . GLN A 1 105 ? 3.792 11.747 1.151 1.00 88.44 105 GLN A CA 1
ATOM 802 C C . GLN A 1 105 ? 5.114 12.449 1.439 1.00 88.44 105 GLN A C 1
ATOM 804 O O . GLN A 1 105 ? 5.171 13.681 1.496 1.00 88.44 105 GLN A O 1
ATOM 809 N N . ASP A 1 106 ? 6.169 11.667 1.630 1.00 85.31 106 ASP A N 1
ATOM 810 C CA . ASP A 1 106 ? 7.530 12.176 1.698 1.00 85.31 106 ASP A CA 1
ATOM 811 C C . ASP A 1 106 ? 8.215 11.995 0.338 1.00 85.31 106 ASP A C 1
ATOM 813 O O . ASP A 1 106 ? 8.732 10.931 0.012 1.00 85.31 106 ASP A O 1
ATOM 817 N N . GLU A 1 107 ? 8.205 13.058 -0.466 1.00 80.75 107 GLU A N 1
ATOM 818 C CA . GLU A 1 107 ? 8.853 13.093 -1.785 1.00 80.75 107 GLU A CA 1
ATOM 819 C C . GLU A 1 107 ? 10.370 13.342 -1.698 1.00 80.75 107 GLU A C 1
ATOM 821 O O . GLU A 1 107 ? 11.054 13.402 -2.719 1.00 80.75 107 GLU A O 1
ATOM 826 N N . SER A 1 108 ? 10.928 13.523 -0.493 1.00 80.25 108 SER A N 1
ATOM 827 C CA . SER A 1 108 ? 12.376 13.719 -0.326 1.00 80.25 108 SER A CA 1
ATOM 828 C C . SER A 1 108 ? 13.173 12.420 -0.473 1.00 80.25 108 SER A C 1
ATOM 830 O O . SER A 1 108 ? 14.400 12.454 -0.616 1.00 80.25 108 SER A O 1
ATOM 832 N N . ARG A 1 109 ? 12.477 11.280 -0.445 1.00 72.00 109 ARG A N 1
ATOM 833 C CA . ARG A 1 109 ? 13.030 9.936 -0.567 1.00 72.00 109 ARG A CA 1
ATOM 834 C C . ARG A 1 109 ? 12.492 9.264 -1.821 1.00 72.00 109 ARG A C 1
ATOM 836 O O . ARG A 1 109 ? 11.288 9.188 -2.014 1.00 72.00 109 ARG A O 1
ATOM 843 N N . ASP A 1 110 ? 13.408 8.732 -2.622 1.00 75.50 110 ASP A N 1
ATOM 844 C CA . ASP A 1 110 ? 13.088 7.878 -3.766 1.00 75.50 110 ASP A CA 1
ATOM 845 C C . ASP A 1 110 ? 13.965 6.619 -3.698 1.00 75.50 110 ASP A C 1
ATOM 847 O O . ASP A 1 110 ? 15.062 6.574 -4.272 1.00 75.50 110 ASP A O 1
ATOM 851 N N . PRO A 1 111 ? 13.581 5.633 -2.867 1.00 81.69 111 PRO A N 1
ATOM 852 C CA . PRO A 1 111 ? 14.335 4.399 -2.747 1.00 81.69 111 PRO A CA 1
ATOM 853 C C . PRO A 1 111 ? 14.278 3.615 -4.062 1.00 81.69 111 PRO A C 1
ATOM 855 O O . PRO A 1 111 ? 13.226 3.438 -4.674 1.00 81.69 111 PRO A O 1
ATOM 858 N N . VAL A 1 112 ? 15.429 3.084 -4.481 1.00 87.94 112 VAL A N 1
ATOM 859 C CA . VAL A 1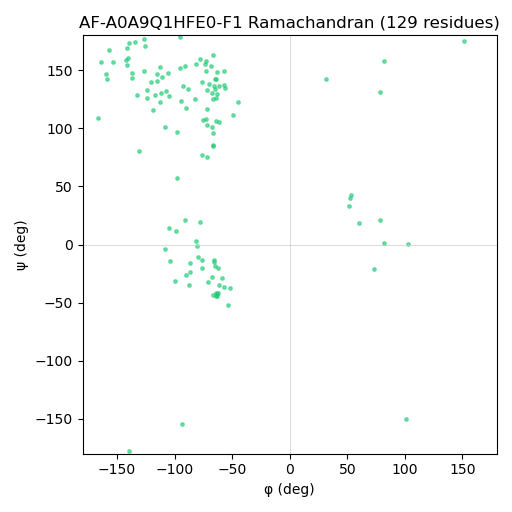 112 ? 15.495 2.182 -5.635 1.00 87.94 112 VAL A CA 1
ATOM 860 C C . VAL A 1 112 ? 14.956 0.820 -5.210 1.00 87.94 112 VAL A C 1
ATOM 862 O O . VAL A 1 112 ? 15.632 0.089 -4.486 1.00 87.94 112 VAL A O 1
ATOM 865 N N . CYS A 1 113 ? 13.755 0.485 -5.678 1.00 94.44 113 CYS A N 1
ATOM 866 C CA . CYS A 1 113 ? 13.085 -0.771 -5.361 1.00 94.44 113 CYS A CA 1
ATOM 867 C C . CYS A 1 113 ? 12.955 -1.688 -6.582 1.00 94.44 113 CYS A C 1
ATOM 869 O O . CYS A 1 113 ? 12.886 -1.232 -7.724 1.00 94.44 113 CYS A O 1
ATOM 871 N N . ASN A 1 114 ? 12.895 -2.995 -6.335 1.00 96.69 114 ASN A N 1
ATOM 872 C CA . ASN A 1 114 ? 12.499 -3.999 -7.323 1.00 96.69 114 ASN A CA 1
ATOM 873 C C . ASN A 1 114 ? 11.342 -4.860 -6.778 1.00 96.69 114 ASN A C 1
ATOM 875 O O . ASN A 1 114 ? 11.009 -4.772 -5.598 1.00 96.69 114 ASN A O 1
ATOM 879 N N . HIS A 1 115 ? 10.732 -5.706 -7.615 1.00 98.19 115 HIS A N 1
ATOM 880 C CA . HIS A 1 115 ? 9.554 -6.486 -7.208 1.00 98.19 115 HIS A CA 1
ATOM 881 C C . HIS A 1 115 ? 9.817 -7.524 -6.111 1.00 98.19 115 HIS A C 1
ATOM 883 O O . HIS A 1 115 ? 8.873 -7.951 -5.451 1.00 98.19 115 HIS A O 1
ATOM 889 N N . GLN A 1 116 ? 11.077 -7.875 -5.823 1.00 98.12 116 GLN A N 1
ATOM 890 C CA . GLN A 1 116 ? 11.407 -8.707 -4.661 1.00 98.12 116 GLN A CA 1
ATOM 891 C C . GLN A 1 116 ? 11.108 -7.992 -3.343 1.00 98.12 116 GLN A C 1
ATOM 893 O O . GLN A 1 116 ? 11.089 -8.638 -2.306 1.00 98.12 116 GLN A O 1
ATOM 898 N N . GLN A 1 117 ? 10.875 -6.679 -3.377 1.00 97.94 117 GLN A N 1
ATOM 899 C CA . GLN A 1 117 ? 10.571 -5.828 -2.230 1.00 97.94 117 GLN A CA 1
ATOM 900 C C . GLN A 1 117 ? 9.089 -5.436 -2.167 1.00 97.94 117 GLN A C 1
ATOM 902 O O . GLN A 1 117 ? 8.733 -4.520 -1.428 1.00 97.94 117 GLN A O 1
ATOM 907 N N . ASP A 1 118 ? 8.219 -6.105 -2.929 1.00 98.50 118 ASP A N 1
ATOM 908 C CA . ASP A 1 118 ? 6.784 -5.838 -2.885 1.00 98.50 118 ASP A CA 1
ATOM 909 C C . ASP A 1 118 ? 6.196 -6.189 -1.509 1.00 98.50 118 ASP A C 1
ATOM 911 O O . ASP A 1 118 ? 6.433 -7.278 -0.966 1.00 98.50 118 ASP A O 1
ATOM 915 N N . VAL A 1 119 ? 5.378 -5.287 -0.960 1.00 98.50 119 VAL A N 1
ATOM 916 C CA . VAL A 1 119 ? 4.694 -5.508 0.322 1.00 98.50 119 VAL A CA 1
ATOM 917 C C . VAL A 1 119 ? 3.324 -6.145 0.173 1.00 98.50 119 VAL A C 1
ATOM 919 O O . VAL A 1 119 ? 2.610 -5.992 -0.819 1.00 98.50 119 VAL A O 1
ATOM 922 N N . GLY A 1 120 ? 2.917 -6.841 1.227 1.00 98.44 120 GLY A N 1
ATOM 923 C CA . GLY A 1 120 ? 1.568 -7.352 1.385 1.00 98.44 120 GLY A CA 1
ATOM 924 C C . GLY A 1 120 ? 1.008 -7.085 2.768 1.00 98.44 120 GLY A C 1
ATOM 925 O O . GLY A 1 120 ? 1.700 -6.629 3.676 1.00 98.44 120 GLY A O 1
ATOM 926 N N . VAL A 1 121 ? -0.261 -7.419 2.951 1.00 98.62 121 VAL A N 1
ATOM 927 C CA . VAL A 1 121 ? -0.952 -7.269 4.231 1.00 98.62 121 VAL A CA 1
ATOM 928 C C . VAL A 1 121 ? -1.882 -8.445 4.472 1.00 98.62 121 VAL A C 1
ATOM 930 O O . VAL A 1 121 ? -2.370 -9.083 3.538 1.00 98.62 121 VAL A O 1
ATOM 933 N N . ARG A 1 122 ? -2.155 -8.720 5.745 1.00 98.31 122 ARG A N 1
ATOM 934 C CA . ARG A 1 122 ? -3.328 -9.476 6.179 1.00 98.31 122 ARG A CA 1
ATOM 935 C C . ARG A 1 122 ? -4.180 -8.599 7.083 1.00 98.31 122 ARG A C 1
ATOM 937 O O . ARG A 1 122 ? -3.772 -8.222 8.179 1.00 98.31 122 ARG A O 1
ATOM 944 N N . CYS A 1 123 ? -5.380 -8.304 6.619 1.00 98.00 123 CYS A N 1
ATOM 945 C CA . CYS A 1 123 ? -6.403 -7.585 7.350 1.00 98.00 123 CYS A CA 1
ATOM 946 C C . CYS A 1 123 ? -7.168 -8.505 8.306 1.00 98.00 123 CYS A C 1
ATOM 948 O O . CYS A 1 123 ? -7.271 -9.720 8.105 1.00 98.00 123 CYS A O 1
ATOM 950 N N . GLY A 1 124 ? -7.734 -7.905 9.351 1.00 95.25 124 GLY A N 1
ATOM 951 C CA . GLY A 1 124 ? -8.658 -8.572 10.255 1.00 95.25 124 GLY A CA 1
ATOM 952 C C . GLY A 1 124 ? -9.976 -8.903 9.568 1.00 95.25 124 GLY A C 1
ATOM 953 O O . GLY A 1 124 ? -10.389 -8.227 8.627 1.00 95.25 124 GLY A O 1
ATOM 954 N N . SER A 1 125 ? -10.660 -9.937 10.051 1.00 89.38 125 SER A N 1
ATOM 955 C CA . SER A 1 125 ? -11.977 -10.312 9.540 1.00 89.38 125 SER A CA 1
ATOM 956 C C . SER A 1 125 ? -12.950 -9.138 9.646 1.00 89.38 125 SER A C 1
ATOM 958 O O . SER A 1 125 ? -13.009 -8.463 10.679 1.00 89.38 125 SER A O 1
ATOM 960 N N . LYS A 1 126 ? -13.752 -8.912 8.597 1.00 82.94 126 LYS A N 1
ATOM 961 C CA . LYS A 1 126 ? -14.888 -7.987 8.692 1.00 82.94 126 LYS A CA 1
ATOM 962 C C . LYS A 1 126 ? -15.771 -8.470 9.839 1.00 82.94 126 LYS A C 1
ATOM 964 O O . LYS A 1 126 ? -16.017 -9.671 9.965 1.00 82.94 126 LYS A O 1
ATOM 969 N N . ARG A 1 127 ? -16.221 -7.555 10.700 1.00 72.00 127 ARG A N 1
ATOM 970 C CA . ARG A 1 127 ? -17.220 -7.914 11.707 1.00 72.00 127 ARG A CA 1
ATOM 971 C C . ARG A 1 127 ? -18.484 -8.305 10.951 1.00 72.00 127 ARG A C 1
ATOM 973 O O . ARG A 1 127 ? -19.138 -7.445 10.371 1.00 72.00 127 ARG A O 1
ATOM 980 N N . ILE A 1 128 ? -18.790 -9.598 10.911 1.00 68.62 128 ILE A N 1
ATOM 981 C CA . ILE A 1 128 ? -20.103 -10.050 10.468 1.00 68.62 128 ILE A CA 1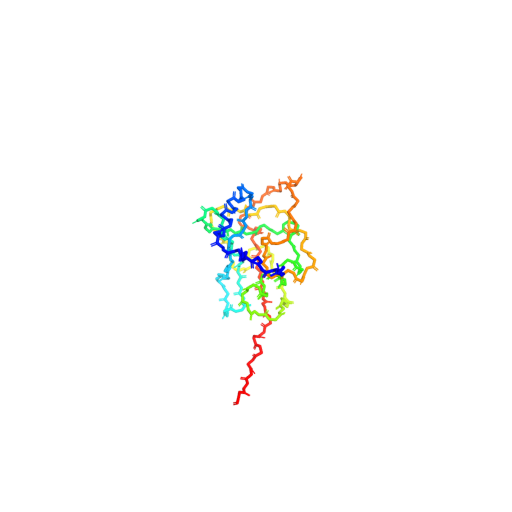
ATOM 982 C C . ILE A 1 128 ? -21.050 -9.667 11.598 1.00 68.62 128 ILE A C 1
ATOM 984 O O . ILE A 1 128 ? -21.056 -10.305 12.650 1.00 68.62 128 ILE A O 1
ATOM 988 N N . ASN A 1 129 ? -21.814 -8.596 11.398 1.00 58.31 129 ASN A N 1
ATOM 989 C CA . ASN A 1 129 ? -23.042 -8.420 12.154 1.00 58.31 129 ASN A CA 1
ATOM 990 C C . ASN A 1 129 ? -23.964 -9.544 11.688 1.00 58.31 129 ASN A C 1
ATOM 992 O O . ASN A 1 129 ? -24.561 -9.462 10.618 1.00 58.31 129 ASN A O 1
ATOM 996 N N . VAL A 1 130 ? -23.988 -10.639 12.445 1.00 58.78 130 VAL A N 1
ATOM 997 C CA . VAL A 1 130 ? -25.054 -11.626 12.325 1.00 58.78 130 VAL A CA 1
ATOM 998 C C . VAL A 1 130 ? -26.303 -10.907 12.822 1.00 58.78 130 VAL A C 1
ATOM 1000 O O . VAL A 1 130 ? -26.424 -10.650 14.020 1.00 58.78 130 VAL A O 1
ATOM 1003 N N . CYS A 1 131 ? -27.127 -10.458 11.878 1.00 58.75 131 CYS A N 1
ATOM 1004 C CA . CYS A 1 131 ? -28.458 -9.928 12.147 1.00 58.75 131 CYS A CA 1
ATOM 1005 C C . CYS A 1 131 ? -29.388 -11.049 12.616 1.00 58.75 131 CYS A C 1
ATOM 1007 O O . CYS A 1 131 ? -29.259 -12.174 12.078 1.00 58.75 131 CYS A O 1
#